Protein AF-A0A957UC91-F1 (afdb_monomer)

Solvent-accessible surface area (backbone atoms only — not comparable to full-atom values): 10643 Å² total; per-residue (Å²): 140,82,86,79,83,84,82,76,61,28,50,35,42,36,31,47,24,42,81,84,86,83,83,92,81,90,88,86,85,91,82,90,81,80,91,73,87,71,78,77,76,75,82,71,79,76,76,89,66,30,46,47,74,51,73,40,100,88,49,75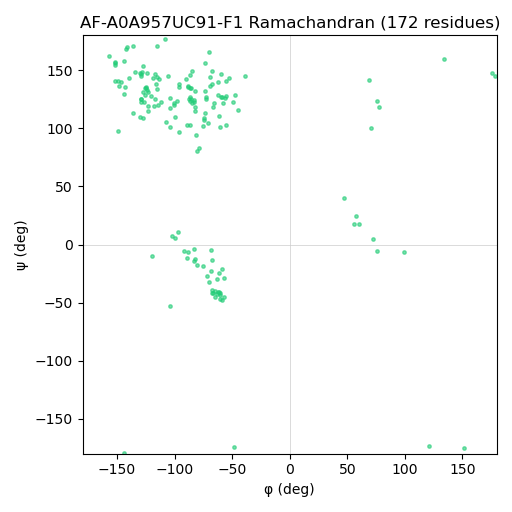,47,77,44,60,76,58,31,46,72,44,62,67,42,73,60,95,63,48,93,70,85,52,98,69,48,46,43,34,37,37,33,25,25,88,43,97,44,69,68,70,10,56,40,29,41,35,31,35,31,46,78,84,80,84,71,55,65,70,56,53,49,52,53,50,51,50,54,45,72,71,35,85,52,47,41,78,73,46,78,48,78,36,41,83,80,36,95,85,56,48,66,28,32,38,39,35,32,34,37,56,49,100,92,44,78,20,59,36,39,37,35,40,39,109

Secondary structure (DSSP, 8-state):
-----------EEEEE-S-------------------------PPP-S---EEEE-SS-EEEEPTTEEEEESS--TT-S---TT-EEEEEEEESSSSTTT-SEEEEEEE-------HHHHHHHHHHHHHHSTTEEEEEEEEESSS-TT---EEEEEEEEEETTEEEEEEEEE--

Nearest PDB structures (foldseek):
  4efk-assembly2_A-2  TM=5.240E-01  e=1.727E+00  Mycobacterium tuberculosis
  6g47-assembly1_C  TM=3.430E-01  e=7.725E+00  human adenovirus 52

Radius of gyration: 19.34 Å; Cα contacts (8 Å, |Δi|>4): 322; chains: 1; bounding box: 40×41×68 Å

Foldseek 3Di:
DDDDDDDDDKWKWKWDLDDDFDDDDDDDDDDDDDDDPDPDPDPDPDDFWDWQWQDFPRDIDTGDTQKDKDAQDDWPPPPDDDPQKTWGMKMAGPAPGSRGGSTIITIITGDDPVDDQVRVQVVVLVVQVVGPQKAPWDKDWALVVDPVSDTKIWIWIWGQDPVGIHIIIIIIDD

Structure (mmCIF, N/CA/C/O backbone):
data_AF-A0A957UC91-F1
#
_entry.id   AF-A0A957UC91-F1
#
loop_
_atom_site.group_PDB
_atom_site.id
_atom_site.type_symbol
_atom_site.label_atom_id
_atom_site.label_alt_id
_atom_site.label_comp_id
_atom_site.label_asym_id
_atom_site.label_entity_id
_atom_site.label_seq_id
_atom_site.pdbx_PDB_ins_code
_atom_site.Cartn_x
_atom_site.Cartn_y
_atom_site.Cartn_z
_atom_site.occupancy
_atom_site.B_iso_or_equiv
_atom_site.auth_seq_id
_atom_site.auth_comp_id
_atom_site.auth_asym_id
_atom_site.auth_atom_id
_atom_site.pdbx_PDB_model_num
ATOM 1 N N . MET A 1 1 ? 10.999 10.871 36.661 1.00 30.92 1 MET A N 1
ATOM 2 C CA . MET A 1 1 ? 11.109 9.706 35.758 1.00 30.92 1 MET A CA 1
ATOM 3 C C . MET A 1 1 ? 9.786 9.602 35.008 1.00 30.92 1 MET A C 1
ATOM 5 O O . MET A 1 1 ? 8.792 9.249 35.622 1.00 30.92 1 MET A O 1
ATOM 9 N N . ARG A 1 2 ? 9.726 10.078 33.758 1.00 29.11 2 ARG A N 1
ATOM 10 C CA . ARG A 1 2 ? 8.513 10.074 32.920 1.00 29.11 2 ARG A CA 1
ATOM 11 C C . ARG A 1 2 ? 8.707 9.013 31.839 1.00 29.11 2 ARG A C 1
ATOM 13 O O . ARG A 1 2 ? 9.519 9.214 30.944 1.00 29.11 2 ARG A O 1
ATOM 20 N N . SER A 1 3 ? 8.025 7.884 31.982 1.00 29.48 3 SER A N 1
ATOM 21 C CA . SER A 1 3 ? 7.939 6.830 30.973 1.00 29.48 3 SER A CA 1
ATOM 22 C C . SER A 1 3 ? 7.022 7.299 29.844 1.00 29.48 3 SER A C 1
ATOM 24 O O . SER A 1 3 ? 5.827 7.492 30.062 1.00 29.48 3 SER A O 1
ATOM 26 N N . TRP A 1 4 ? 7.582 7.516 28.657 1.00 25.58 4 TRP A N 1
ATOM 27 C CA . TRP A 1 4 ? 6.813 7.744 27.438 1.00 25.58 4 TRP A CA 1
ATOM 28 C C . TRP A 1 4 ? 6.407 6.377 26.887 1.00 25.58 4 TRP A C 1
ATOM 30 O O . TRP A 1 4 ? 7.267 5.569 26.544 1.00 25.58 4 TRP A O 1
ATOM 40 N N . ALA A 1 5 ? 5.106 6.100 26.871 1.00 26.97 5 ALA A N 1
ATOM 41 C CA . ALA A 1 5 ? 4.553 4.929 26.210 1.00 26.97 5 ALA A CA 1
ATOM 42 C C . ALA A 1 5 ? 4.597 5.170 24.692 1.00 26.97 5 ALA A C 1
ATOM 44 O O . ALA A 1 5 ? 3.859 6.001 24.168 1.00 26.97 5 ALA A O 1
ATOM 45 N N . LEU A 1 6 ? 5.516 4.485 24.013 1.00 29.98 6 LEU A N 1
ATOM 46 C CA . LEU A 1 6 ? 5.601 4.402 22.557 1.00 29.98 6 LEU A CA 1
ATOM 47 C C . LEU A 1 6 ? 4.489 3.461 22.069 1.00 29.98 6 LEU A C 1
ATOM 49 O O . LEU A 1 6 ? 4.598 2.247 22.219 1.00 29.98 6 LEU A O 1
ATOM 53 N N . GLY A 1 7 ? 3.397 4.034 21.558 1.00 24.59 7 GLY A N 1
ATOM 54 C CA . GLY A 1 7 ? 2.303 3.302 20.914 1.00 24.59 7 GLY A CA 1
ATOM 55 C C . GLY A 1 7 ? 2.637 3.014 19.450 1.00 24.59 7 GLY A C 1
ATOM 56 O O . GLY A 1 7 ? 2.955 3.926 18.693 1.00 24.59 7 GLY A O 1
ATOM 57 N N . ILE A 1 8 ? 2.618 1.732 19.107 1.00 31.61 8 ILE A N 1
ATOM 58 C CA . ILE A 1 8 ? 3.190 1.070 17.932 1.00 31.61 8 ILE A CA 1
ATOM 59 C C . ILE A 1 8 ? 2.213 1.079 16.731 1.00 31.61 8 ILE A C 1
ATOM 61 O O . ILE A 1 8 ? 1.106 0.586 16.845 1.00 31.61 8 ILE A O 1
ATOM 65 N N . VAL A 1 9 ? 2.693 1.603 15.591 1.00 28.61 9 VAL A N 1
ATOM 66 C CA . VAL A 1 9 ? 2.646 1.017 14.228 1.00 28.61 9 VAL A CA 1
ATOM 67 C C . VAL A 1 9 ? 1.320 0.925 13.463 1.00 28.61 9 VAL A C 1
ATOM 69 O O . VAL A 1 9 ? 0.605 -0.067 13.529 1.00 28.61 9 VAL A O 1
ATOM 72 N N . ALA A 1 10 ? 1.132 1.873 12.539 1.00 29.11 10 ALA A N 1
ATOM 73 C CA . ALA A 1 10 ? 0.421 1.588 11.298 1.00 29.11 10 ALA A CA 1
ATOM 74 C C . ALA A 1 10 ? 1.389 0.952 10.291 1.00 29.11 10 ALA A C 1
ATOM 76 O O . ALA A 1 10 ? 2.436 1.524 10.017 1.00 29.11 10 ALA A O 1
ATOM 77 N N . VAL A 1 11 ? 1.078 -0.227 9.755 1.00 30.80 11 VAL A N 1
ATOM 78 C CA . VAL A 1 11 ? 1.762 -0.799 8.583 1.00 30.80 11 VAL A CA 1
ATOM 79 C C . VAL A 1 11 ? 0.800 -0.608 7.423 1.00 30.80 11 VAL A C 1
ATOM 81 O O . VAL A 1 11 ? -0.182 -1.340 7.307 1.00 30.80 11 VAL A O 1
ATOM 84 N N . ILE A 1 12 ? 1.046 0.401 6.591 1.00 34.66 12 ILE A N 1
ATOM 85 C CA . ILE A 1 12 ? 0.313 0.544 5.334 1.00 34.66 12 ILE A CA 1
ATOM 86 C C . ILE A 1 12 ? 1.035 -0.290 4.289 1.00 34.66 12 ILE A C 1
ATOM 88 O O . ILE A 1 12 ? 2.074 0.146 3.811 1.00 34.66 12 ILE A O 1
ATOM 92 N N . VAL A 1 13 ? 0.505 -1.467 3.950 1.00 30.58 13 VAL A N 1
ATOM 93 C CA . VAL A 1 13 ? 0.945 -2.245 2.779 1.00 30.58 13 VAL A CA 1
ATOM 94 C C . VAL A 1 13 ? 0.237 -1.642 1.573 1.00 30.58 13 VAL A C 1
ATOM 96 O O . VAL A 1 13 ? -0.919 -1.962 1.313 1.00 30.58 13 VAL A O 1
ATOM 99 N N . LEU A 1 14 ? 0.902 -0.719 0.883 1.00 35.09 14 LEU A N 1
ATOM 100 C CA . LEU A 1 14 ? 0.440 -0.109 -0.358 1.00 35.09 14 LEU A CA 1
ATOM 101 C C . LEU A 1 14 ? 1.087 -0.870 -1.524 1.00 35.09 14 LEU A C 1
ATOM 103 O O . LEU A 1 14 ? 2.239 -0.626 -1.885 1.00 35.09 14 LEU A O 1
ATOM 107 N N . LEU A 1 15 ? 0.368 -1.830 -2.103 1.00 30.75 15 LEU A N 1
ATOM 108 C CA . LEU A 1 15 ? 0.723 -2.401 -3.403 1.00 30.75 15 LEU A CA 1
ATOM 109 C C . LEU A 1 15 ? 0.260 -1.413 -4.477 1.00 30.75 15 LEU A C 1
ATOM 111 O O . LEU A 1 15 ? -0.835 -1.539 -5.018 1.00 30.75 15 LEU A O 1
ATOM 115 N N . LEU A 1 16 ? 1.082 -0.393 -4.742 1.00 35.25 16 LEU A N 1
ATOM 116 C CA . LEU A 1 16 ? 0.911 0.479 -5.903 1.00 35.25 16 LEU A CA 1
ATOM 117 C C . LEU A 1 16 ? 1.492 -0.232 -7.123 1.00 35.25 16 LEU A C 1
ATOM 119 O O . LEU A 1 16 ? 2.618 0.031 -7.548 1.00 35.25 16 LEU A O 1
ATOM 123 N N . LEU A 1 17 ? 0.727 -1.155 -7.701 1.00 32.09 17 LEU A N 1
ATOM 124 C CA . LEU A 1 17 ? 0.921 -1.441 -9.118 1.00 32.09 17 LEU A CA 1
ATOM 125 C C . LEU A 1 17 ? 0.586 -0.132 -9.844 1.00 32.09 17 LEU A C 1
ATOM 127 O O . LEU A 1 17 ? -0.401 0.498 -9.502 1.00 32.09 17 LEU A O 1
ATOM 131 N N . GLY A 1 18 ? 1.494 0.313 -10.707 1.00 26.77 18 GLY A N 1
ATOM 132 C CA . GLY A 1 18 ? 1.800 1.714 -11.007 1.00 26.77 18 GLY A CA 1
ATOM 133 C C . GLY A 1 18 ? 0.722 2.770 -11.322 1.00 26.77 18 GLY A C 1
ATOM 134 O O . GLY A 1 18 ? -0.480 2.607 -11.245 1.00 26.77 18 GLY A O 1
ATOM 135 N N . ALA A 1 19 ? 1.280 3.921 -11.683 1.00 28.09 19 ALA A N 1
ATOM 136 C CA . ALA A 1 19 ? 0.658 5.198 -12.005 1.00 28.09 19 ALA A CA 1
ATOM 137 C C . ALA A 1 19 ? 0.163 6.061 -10.827 1.00 28.09 19 ALA A C 1
ATOM 139 O O . ALA A 1 19 ? -0.658 5.700 -9.991 1.00 28.09 19 ALA A O 1
ATOM 140 N N . GLY A 1 20 ? 0.782 7.242 -10.768 1.00 30.17 20 GLY A N 1
ATOM 141 C CA . GLY A 1 20 ? 0.560 8.254 -9.755 1.00 30.17 20 GLY A CA 1
ATOM 142 C C . GLY A 1 20 ? -0.827 8.868 -9.856 1.00 30.17 20 GLY A C 1
ATOM 143 O O . GLY A 1 20 ? -1.301 9.216 -10.935 1.00 30.17 20 GLY A O 1
ATOM 144 N N . ILE A 1 21 ? -1.434 9.057 -8.694 1.00 33.16 21 ILE A N 1
ATOM 145 C CA . ILE A 1 21 ? -2.649 9.838 -8.528 1.00 33.16 21 ILE A CA 1
ATOM 146 C C . ILE A 1 21 ? -2.234 11.304 -8.274 1.00 33.16 21 ILE A C 1
ATOM 148 O O . ILE A 1 21 ? -1.812 11.642 -7.174 1.00 33.16 21 ILE A O 1
ATOM 152 N N . TYR A 1 22 ? -2.374 12.125 -9.333 1.00 38.84 22 TYR A N 1
ATOM 153 C CA . TYR A 1 22 ? -2.770 13.558 -9.373 1.00 38.84 22 TYR A CA 1
ATOM 154 C C . TYR A 1 22 ? -1.806 14.642 -8.799 1.00 38.84 22 TYR A C 1
ATOM 156 O O . TYR A 1 22 ? -1.143 14.430 -7.798 1.00 38.84 22 TYR A O 1
ATOM 164 N N . LEU A 1 23 ? -1.616 15.856 -9.361 1.00 32.25 23 LEU A N 1
ATOM 165 C CA . LEU A 1 23 ? -2.447 16.765 -10.180 1.00 32.25 23 LEU A CA 1
ATOM 166 C C . LEU A 1 23 ? -1.610 17.567 -11.214 1.00 32.25 23 LEU A C 1
ATOM 168 O O . LEU A 1 23 ? -0.556 18.111 -10.889 1.00 32.25 23 LEU A O 1
ATOM 172 N N . PHE A 1 24 ? -2.147 17.738 -12.427 1.00 30.73 24 PHE A N 1
ATOM 173 C CA . PHE A 1 24 ? -1.712 18.722 -13.430 1.00 30.73 24 PHE A CA 1
ATOM 174 C C . PHE A 1 24 ? -2.323 20.112 -13.170 1.00 30.73 24 PHE A C 1
ATOM 176 O O . PHE A 1 24 ? -3.542 20.229 -13.079 1.00 30.73 24 PHE A O 1
ATOM 183 N N . VAL A 1 25 ? -1.483 21.154 -13.202 1.00 29.58 25 VAL A N 1
ATOM 184 C CA . VAL A 1 25 ? -1.734 22.517 -13.737 1.00 29.58 25 VAL A CA 1
ATOM 185 C C . VAL A 1 25 ? -0.347 22.983 -14.241 1.00 29.58 25 VAL A C 1
ATOM 187 O O . VAL A 1 25 ? 0.535 23.196 -13.421 1.00 29.58 25 VAL A O 1
ATOM 190 N N . GLY A 1 26 ? 0.058 22.919 -15.519 1.00 30.06 26 GLY A N 1
ATOM 191 C CA . GLY A 1 26 ? -0.443 23.605 -16.724 1.00 30.06 26 GLY A CA 1
ATOM 192 C C . GLY A 1 26 ? 0.015 25.083 -16.751 1.00 30.06 26 GLY A C 1
ATOM 193 O O . GLY A 1 26 ? -0.324 25.803 -15.826 1.00 30.06 26 GLY A O 1
ATOM 194 N N . SER A 1 27 ? 0.716 25.689 -17.725 1.00 36.22 27 SER A N 1
ATOM 195 C CA . SER A 1 27 ? 1.497 25.294 -18.921 1.00 36.22 27 SER A CA 1
ATOM 196 C C . SER A 1 27 ? 1.958 26.580 -19.660 1.00 36.22 27 SER A C 1
ATOM 198 O O . SER A 1 27 ? 1.184 27.534 -19.715 1.00 36.22 27 SER A O 1
ATOM 200 N N . GLY A 1 28 ? 3.136 26.573 -20.317 1.00 29.00 28 GLY A N 1
ATOM 201 C CA . GLY A 1 28 ? 3.420 27.347 -21.554 1.00 29.00 28 GLY A CA 1
ATOM 202 C C . GLY A 1 28 ? 4.754 28.132 -21.628 1.00 29.00 28 GLY A C 1
ATOM 203 O O . GLY A 1 28 ? 5.279 28.513 -20.586 1.00 29.00 28 GLY A O 1
ATOM 204 N N . PRO A 1 29 ? 5.258 28.501 -22.834 1.00 37.28 29 PRO A N 1
ATOM 205 C CA . PRO A 1 29 ? 5.304 27.785 -24.117 1.00 37.28 29 PRO A CA 1
ATOM 206 C C . PRO A 1 29 ? 6.754 27.464 -24.581 1.00 37.28 29 PRO A C 1
ATOM 208 O O . PRO A 1 29 ? 7.738 27.920 -24.006 1.00 37.28 29 PRO A O 1
ATOM 211 N N . ALA A 1 30 ? 6.863 26.649 -25.636 1.00 37.16 30 ALA A N 1
ATOM 212 C CA . ALA A 1 30 ? 8.081 26.005 -26.133 1.00 37.16 30 ALA A CA 1
ATOM 213 C C . ALA A 1 30 ? 8.946 26.849 -27.096 1.00 37.16 30 ALA A C 1
ATOM 215 O O . ALA A 1 30 ? 8.424 27.565 -27.950 1.00 37.16 30 ALA A O 1
ATOM 216 N N . THR A 1 31 ? 10.261 26.606 -27.058 1.00 33.59 31 THR A N 1
ATOM 217 C CA . THR A 1 31 ? 11.211 26.864 -28.157 1.00 33.59 31 THR A CA 1
ATOM 218 C C . THR A 1 31 ? 11.956 25.551 -28.438 1.00 33.59 31 THR A C 1
ATOM 220 O O . THR A 1 31 ? 12.463 24.964 -27.481 1.00 33.59 31 THR A O 1
ATOM 223 N N . PRO A 1 32 ? 12.037 25.044 -29.682 1.00 38.59 32 PRO A N 1
ATOM 224 C CA . PRO A 1 32 ? 12.719 23.781 -29.962 1.00 38.59 32 PRO A CA 1
ATOM 225 C C . PRO A 1 32 ? 14.225 24.006 -30.187 1.00 38.59 32 PRO A C 1
ATOM 227 O O . PRO A 1 32 ? 14.579 24.765 -31.092 1.00 38.59 32 PRO A O 1
ATOM 230 N N . PRO A 1 33 ? 15.139 23.357 -29.441 1.00 36.31 33 PRO A N 1
ATOM 231 C CA . PRO A 1 33 ? 16.530 23.274 -29.858 1.00 36.31 33 PRO A CA 1
ATOM 232 C C . PRO A 1 33 ? 16.800 22.024 -30.719 1.00 36.31 33 PRO A C 1
ATOM 234 O O . PRO A 1 33 ? 16.256 20.944 -30.504 1.00 36.31 33 PRO A O 1
ATOM 237 N N . THR A 1 34 ? 17.659 22.239 -31.713 1.00 31.28 34 THR A N 1
ATOM 238 C CA . THR A 1 34 ? 18.272 21.345 -32.711 1.00 31.28 34 THR A CA 1
ATOM 239 C C . THR A 1 34 ? 18.677 19.950 -32.188 1.00 31.28 34 THR A C 1
ATOM 241 O O . THR A 1 34 ? 19.149 19.850 -31.055 1.00 31.28 34 THR A O 1
ATOM 244 N N . PRO A 1 35 ? 18.575 18.870 -32.999 1.00 37.78 35 PRO A N 1
ATOM 245 C CA . PRO A 1 35 ? 18.920 17.518 -32.562 1.00 37.78 35 PRO A CA 1
ATOM 246 C C . PRO A 1 35 ? 20.435 17.361 -32.392 1.00 37.78 35 PRO A C 1
ATOM 248 O O . PRO A 1 35 ? 21.178 17.213 -33.361 1.00 37.78 35 PRO A O 1
ATOM 251 N N . THR A 1 36 ? 20.895 17.355 -31.145 1.00 37.56 36 THR A N 1
ATOM 252 C CA . THR A 1 36 ? 22.215 16.831 -30.790 1.00 37.56 36 THR A CA 1
ATOM 253 C C . THR A 1 36 ? 22.081 15.318 -30.656 1.00 37.56 36 THR A C 1
ATOM 255 O O . THR A 1 36 ? 21.321 14.836 -29.818 1.00 37.56 36 THR A O 1
ATOM 258 N N . THR A 1 37 ? 22.796 14.554 -31.479 1.00 40.78 37 THR A N 1
ATOM 259 C CA . THR A 1 37 ? 22.933 13.101 -31.315 1.00 40.78 37 THR A CA 1
ATOM 260 C C . THR A 1 37 ? 23.587 12.813 -29.966 1.00 40.78 37 THR A C 1
ATOM 262 O O . THR A 1 37 ? 24.799 12.972 -29.812 1.00 40.78 37 THR A O 1
ATOM 265 N N . ILE A 1 38 ? 22.776 12.432 -28.981 1.00 35.12 38 ILE A N 1
ATOM 266 C CA . ILE A 1 38 ? 23.246 11.969 -27.676 1.00 35.12 38 ILE A CA 1
ATOM 267 C C . ILE A 1 38 ? 23.827 10.564 -27.887 1.00 35.12 38 ILE A C 1
ATOM 269 O O . ILE A 1 38 ? 23.141 9.724 -28.477 1.00 35.12 38 ILE A O 1
ATOM 273 N N . PRO A 1 39 ? 25.072 10.280 -27.461 1.00 35.50 39 PRO A N 1
ATOM 274 C CA . PRO A 1 39 ? 25.586 8.920 -27.484 1.00 35.50 39 PRO A CA 1
ATOM 275 C C . PRO A 1 39 ? 24.669 8.039 -26.636 1.00 35.50 39 PRO A C 1
ATOM 277 O O . PRO A 1 39 ? 24.386 8.371 -25.486 1.00 35.50 39 PRO A O 1
ATOM 280 N N . THR A 1 40 ? 24.190 6.940 -27.223 1.00 37.97 40 THR A N 1
ATOM 281 C CA . THR A 1 40 ? 23.406 5.907 -26.542 1.00 37.97 40 THR A CA 1
ATOM 282 C C . THR A 1 40 ? 24.068 5.596 -25.200 1.00 37.97 40 THR A C 1
ATOM 284 O O . THR A 1 40 ? 25.212 5.126 -25.206 1.00 37.97 40 THR A O 1
ATOM 287 N N . PRO A 1 41 ? 23.417 5.868 -24.053 1.00 35.94 41 PRO A N 1
ATOM 288 C CA . PRO A 1 41 ? 23.938 5.419 -22.779 1.00 35.94 41 PRO A CA 1
ATOM 289 C C . PRO A 1 41 ? 24.094 3.908 -22.877 1.00 35.94 41 PRO A C 1
ATOM 291 O O . PRO A 1 41 ? 23.155 3.211 -23.268 1.00 35.94 41 PRO A O 1
ATOM 294 N N . ALA A 1 42 ? 25.295 3.413 -22.584 1.00 41.25 42 ALA A N 1
ATOM 295 C CA . ALA A 1 42 ? 25.505 1.991 -22.406 1.00 41.25 42 ALA A CA 1
ATOM 296 C C . ALA A 1 42 ? 24.421 1.492 -21.445 1.00 41.25 42 ALA A C 1
ATOM 298 O O . ALA A 1 42 ? 24.282 2.034 -20.347 1.00 41.25 42 ALA A O 1
ATOM 299 N N . VAL A 1 43 ? 23.623 0.519 -21.892 1.00 45.22 43 VAL A N 1
ATOM 300 C CA . VAL A 1 43 ? 22.684 -0.197 -21.031 1.00 45.22 43 VAL A CA 1
ATOM 301 C C . VAL A 1 43 ? 23.526 -0.757 -19.895 1.00 45.22 43 VAL A C 1
ATOM 303 O O . VAL A 1 43 ? 24.301 -1.692 -20.094 1.00 45.22 43 VAL A O 1
ATOM 306 N N . ALA A 1 44 ? 23.451 -0.115 -18.729 1.00 34.72 44 ALA A N 1
ATOM 307 C CA . ALA A 1 44 ? 24.041 -0.662 -17.527 1.00 34.72 44 ALA A CA 1
ATOM 308 C C . ALA A 1 44 ? 23.355 -2.017 -17.305 1.00 34.72 44 ALA A C 1
ATOM 310 O O . ALA A 1 44 ? 22.121 -2.067 -17.347 1.00 34.72 44 ALA A O 1
ATOM 311 N N . PRO A 1 45 ? 24.108 -3.117 -17.147 1.00 37.19 45 PRO A N 1
ATOM 312 C CA . PRO A 1 45 ? 23.494 -4.400 -16.867 1.00 37.19 45 PRO A CA 1
ATOM 313 C C . PRO A 1 45 ? 22.668 -4.256 -15.586 1.00 37.19 45 PRO A C 1
ATOM 315 O O . PRO A 1 45 ? 23.187 -3.847 -14.546 1.00 37.19 45 PRO A O 1
ATOM 318 N N . THR A 1 46 ? 21.370 -4.543 -15.684 1.00 47.34 46 THR A N 1
ATOM 319 C CA . THR A 1 46 ? 20.492 -4.753 -14.533 1.00 47.34 46 THR A CA 1
ATOM 320 C C . THR A 1 46 ? 21.200 -5.707 -13.566 1.00 47.34 46 THR A C 1
ATOM 322 O O . THR A 1 46 ? 21.666 -6.752 -14.024 1.00 47.34 46 THR A O 1
ATOM 325 N N . PRO A 1 47 ? 21.327 -5.395 -12.264 1.00 43.12 47 PRO A N 1
ATOM 326 C CA . PRO A 1 47 ? 21.922 -6.337 -11.329 1.00 43.12 47 PRO A CA 1
ATOM 327 C C . PRO A 1 47 ? 21.078 -7.617 -11.269 1.00 43.12 47 PRO A C 1
ATOM 329 O O . PRO A 1 47 ? 19.954 -7.614 -10.770 1.00 43.12 47 PRO A O 1
ATOM 332 N N . GLU A 1 48 ? 21.620 -8.715 -11.782 1.00 48.03 48 GLU A N 1
ATOM 333 C CA . GLU A 1 48 ? 21.227 -10.073 -11.412 1.00 48.03 48 GLU A CA 1
ATOM 334 C C . GLU A 1 48 ? 21.834 -10.304 -10.008 1.00 48.03 48 GLU A C 1
ATOM 336 O O . GLU A 1 48 ? 23.052 -10.324 -9.865 1.00 48.03 48 GLU A O 1
ATOM 341 N N . ALA A 1 49 ? 21.104 -10.364 -8.894 1.00 53.47 49 ALA A N 1
ATOM 342 C CA . ALA A 1 49 ? 19.667 -10.464 -8.677 1.00 53.47 49 ALA A CA 1
ATOM 343 C C . ALA A 1 49 ? 19.297 -9.811 -7.327 1.00 53.47 49 ALA A C 1
ATOM 345 O O . ALA A 1 49 ? 20.023 -10.036 -6.356 1.00 53.47 49 ALA A O 1
ATOM 346 N N . PRO A 1 50 ? 18.178 -9.073 -7.196 1.00 66.44 50 PRO A N 1
ATOM 347 C CA . PRO A 1 50 ? 17.779 -8.565 -5.897 1.00 66.44 50 PRO A CA 1
ATOM 348 C C . PRO A 1 50 ? 16.611 -9.408 -5.368 1.00 66.44 50 PRO A C 1
ATOM 350 O O . PRO A 1 50 ? 15.646 -9.719 -6.059 1.00 66.44 50 PRO A O 1
ATOM 353 N N . GLY A 1 51 ? 16.811 -9.908 -4.165 1.00 66.94 51 GLY A N 1
ATOM 354 C CA . GLY A 1 51 ? 16.006 -10.865 -3.428 1.00 66.94 51 GLY A CA 1
ATOM 355 C C . GLY A 1 51 ? 16.764 -11.090 -2.125 1.00 66.94 51 GLY A C 1
ATOM 356 O O . GLY A 1 51 ? 17.992 -10.989 -2.097 1.00 66.94 51 GLY A O 1
ATOM 357 N N . GLY A 1 52 ? 16.062 -11.295 -1.024 1.00 86.19 52 GLY A N 1
ATOM 358 C CA . GLY A 1 52 ? 16.681 -11.227 0.295 1.00 86.19 52 GLY A CA 1
ATOM 359 C C . GLY A 1 52 ? 15.691 -10.806 1.360 1.00 86.19 52 GLY A C 1
ATOM 360 O O . GLY A 1 52 ? 14.500 -10.668 1.092 1.00 86.19 52 GLY A O 1
ATOM 361 N N . THR A 1 53 ? 16.187 -10.624 2.576 1.00 90.19 53 THR A N 1
ATOM 362 C CA . THR A 1 53 ? 15.353 -10.228 3.708 1.00 90.19 53 THR A CA 1
ATOM 363 C C . THR A 1 53 ? 15.503 -8.732 3.955 1.00 90.19 53 THR A C 1
ATOM 365 O O . THR A 1 53 ? 16.601 -8.239 4.217 1.00 90.19 53 THR A O 1
ATOM 368 N N . ALA A 1 54 ? 14.390 -8.010 3.863 1.00 88.00 54 ALA A N 1
ATOM 369 C CA . ALA A 1 54 ? 14.251 -6.655 4.366 1.00 88.00 54 ALA A CA 1
ATOM 370 C C . ALA A 1 54 ? 13.832 -6.726 5.835 1.00 88.00 54 ALA A C 1
ATOM 372 O O . ALA A 1 54 ? 12.852 -7.392 6.160 1.00 88.00 54 ALA A O 1
ATOM 373 N N . SER A 1 55 ? 14.569 -6.043 6.706 1.00 90.19 55 SER A N 1
ATOM 374 C CA . SER A 1 55 ? 14.286 -5.992 8.139 1.00 90.19 55 SER A CA 1
ATOM 375 C C . SER A 1 55 ? 14.289 -4.539 8.590 1.00 90.19 55 SER A C 1
ATOM 377 O O . SER A 1 55 ? 15.348 -3.923 8.654 1.00 90.19 55 SER A O 1
ATOM 379 N N . ALA A 1 56 ? 13.110 -4.022 8.914 1.00 88.69 56 ALA A N 1
ATOM 380 C CA . ALA A 1 56 ? 12.898 -2.728 9.552 1.00 88.69 56 ALA A CA 1
ATOM 381 C C . ALA A 1 56 ? 12.444 -2.939 11.003 1.00 88.69 56 ALA A C 1
ATOM 383 O O . ALA A 1 56 ? 12.203 -4.067 11.438 1.00 88.69 56 ALA A O 1
ATOM 384 N N . ALA A 1 57 ? 12.261 -1.856 11.758 1.00 85.00 57 ALA A N 1
ATOM 385 C CA . ALA A 1 57 ? 11.813 -1.942 13.150 1.00 85.00 57 ALA A CA 1
ATOM 386 C C . ALA A 1 57 ? 10.466 -2.675 13.320 1.00 85.00 57 ALA A C 1
ATOM 388 O O . ALA A 1 57 ? 10.204 -3.244 14.379 1.00 85.00 57 ALA A O 1
ATOM 389 N N . LEU A 1 58 ? 9.605 -2.626 12.299 1.00 83.75 58 LEU A N 1
ATOM 390 C CA . LEU A 1 58 ? 8.202 -3.038 12.389 1.00 83.75 58 LEU A CA 1
ATOM 391 C C . LEU A 1 58 ? 7.830 -4.180 11.446 1.00 83.75 58 LEU A C 1
ATOM 393 O O . LEU A 1 58 ? 6.721 -4.705 11.521 1.00 83.75 58 LEU A O 1
ATOM 397 N N . VAL A 1 59 ? 8.724 -4.530 10.526 1.00 85.06 59 VAL A N 1
ATOM 398 C CA . VAL A 1 59 ? 8.454 -5.527 9.498 1.00 85.06 59 VAL A CA 1
ATOM 399 C C . VAL A 1 59 ? 9.729 -6.263 9.131 1.00 85.06 59 VAL A C 1
ATOM 401 O O . VAL A 1 59 ? 10.779 -5.660 8.921 1.00 85.06 59 VAL A O 1
ATOM 404 N N . GLU A 1 60 ? 9.597 -7.576 9.003 1.00 88.50 60 GLU A N 1
ATOM 405 C CA . GLU A 1 60 ? 10.579 -8.434 8.364 1.00 88.50 60 GLU A CA 1
ATOM 406 C C . GLU A 1 60 ? 9.895 -9.130 7.186 1.00 88.50 60 GLU A C 1
ATOM 408 O O . GLU A 1 60 ? 8.808 -9.695 7.330 1.00 88.50 60 GLU A O 1
ATOM 413 N N . MET A 1 61 ? 10.492 -9.045 6.000 1.00 86.62 61 MET A N 1
ATOM 414 C CA . MET A 1 61 ? 9.926 -9.617 4.782 1.00 86.62 61 MET A CA 1
ATOM 415 C C . MET A 1 61 ? 11.023 -10.182 3.892 1.00 86.62 61 MET A C 1
ATOM 417 O O . MET A 1 61 ? 12.040 -9.535 3.651 1.00 86.62 61 MET A O 1
ATOM 421 N N . THR A 1 62 ? 10.789 -11.375 3.351 1.00 91.50 62 THR A N 1
ATOM 422 C CA . THR A 1 62 ? 11.665 -11.974 2.345 1.00 91.50 62 THR A CA 1
ATOM 423 C C . THR A 1 62 ? 11.113 -11.730 0.949 1.00 91.50 62 THR A C 1
ATOM 425 O O . THR A 1 62 ? 9.992 -12.127 0.629 1.00 91.50 62 THR A O 1
ATOM 428 N N . PHE A 1 63 ? 11.929 -11.117 0.100 1.00 89.00 63 PHE A N 1
ATOM 429 C CA . PHE A 1 63 ? 11.642 -10.908 -1.308 1.00 89.00 63 PHE A CA 1
ATOM 430 C C . PHE A 1 63 ? 12.276 -12.005 -2.168 1.00 89.00 63 PHE A C 1
ATOM 432 O O . PHE A 1 63 ? 13.448 -12.341 -1.965 1.00 89.00 63 PHE A O 1
ATOM 439 N N . PRO A 1 64 ? 11.540 -12.557 -3.149 1.00 88.75 64 PRO A N 1
ATOM 440 C CA . PRO A 1 64 ? 12.120 -13.479 -4.113 1.00 88.75 64 PRO A CA 1
ATOM 441 C C . PRO A 1 64 ? 13.078 -12.740 -5.055 1.00 88.75 64 PRO A C 1
ATOM 443 O O . PRO A 1 64 ? 13.063 -11.514 -5.147 1.00 88.75 64 PRO A O 1
ATOM 446 N N . ALA A 1 65 ? 13.894 -13.499 -5.786 1.00 88.94 65 ALA A N 1
ATOM 447 C CA . ALA A 1 65 ? 14.774 -12.935 -6.803 1.00 88.94 65 ALA A CA 1
ATOM 448 C C . ALA A 1 65 ? 13.988 -12.107 -7.843 1.00 88.94 65 ALA A C 1
ATOM 450 O O . ALA A 1 65 ? 12.889 -12.486 -8.252 1.00 88.94 65 ALA A O 1
ATOM 451 N N . GLY A 1 66 ? 14.571 -10.986 -8.271 1.00 86.75 66 GLY A N 1
ATOM 452 C CA . GLY A 1 66 ? 13.974 -10.020 -9.201 1.00 86.75 66 GLY A CA 1
ATOM 453 C C . GLY A 1 66 ? 13.362 -8.779 -8.535 1.00 86.75 66 GLY A C 1
ATOM 454 O O . GLY A 1 66 ? 12.974 -7.851 -9.240 1.00 86.75 66 GLY A O 1
ATOM 455 N N . TRP A 1 67 ? 13.306 -8.729 -7.204 1.00 90.88 67 TRP A N 1
ATOM 456 C CA . TRP A 1 67 ? 12.799 -7.602 -6.421 1.00 90.88 67 TRP A CA 1
ATOM 457 C C . TRP A 1 67 ? 13.911 -6.732 -5.859 1.00 90.88 67 TRP A C 1
ATOM 459 O O . TRP A 1 67 ? 14.724 -7.182 -5.061 1.00 90.88 67 TRP A O 1
ATOM 469 N N . GLN A 1 68 ? 13.896 -5.456 -6.204 1.00 91.12 68 GLN A N 1
ATOM 470 C CA . GLN A 1 68 ? 14.718 -4.431 -5.574 1.00 91.12 68 GLN A CA 1
ATOM 471 C C . GLN A 1 68 ? 13.985 -3.886 -4.351 1.00 91.12 68 GLN A C 1
ATOM 473 O O . GLN A 1 68 ? 12.757 -3.807 -4.359 1.00 91.12 68 GLN A O 1
ATOM 478 N N . TYR A 1 69 ? 14.717 -3.519 -3.301 1.00 91.62 69 TYR A N 1
ATOM 479 C CA . TYR A 1 69 ? 14.123 -2.889 -2.129 1.00 91.62 69 TYR A CA 1
ATOM 480 C C . TYR A 1 69 ? 15.099 -1.966 -1.408 1.00 91.62 69 TYR A C 1
ATOM 482 O O . TYR A 1 69 ? 16.315 -2.140 -1.481 1.00 91.62 69 TYR A O 1
ATOM 490 N N . VAL A 1 70 ? 14.531 -1.014 -0.676 1.00 91.75 70 VAL A N 1
ATOM 491 C CA . VAL A 1 70 ? 15.216 -0.171 0.305 1.00 91.75 70 VAL A CA 1
ATOM 492 C C . VAL A 1 70 ? 14.471 -0.229 1.640 1.00 91.75 70 VAL A C 1
ATOM 494 O O . VAL A 1 70 ? 13.269 -0.517 1.673 1.00 91.75 70 VAL A O 1
ATOM 497 N N . VAL A 1 71 ? 15.193 -0.005 2.738 1.00 91.56 71 VAL A N 1
ATOM 498 C CA . VAL A 1 71 ? 14.701 -0.151 4.118 1.00 91.56 71 VAL A CA 1
ATOM 499 C C . VAL A 1 71 ? 14.923 1.151 4.872 1.00 91.56 71 VAL A C 1
ATOM 501 O O . VAL A 1 71 ? 15.992 1.741 4.757 1.00 91.56 71 VAL A O 1
ATOM 504 N N . ASP A 1 72 ? 13.918 1.585 5.633 1.00 90.00 72 ASP A N 1
ATOM 505 C CA . ASP A 1 72 ? 13.938 2.818 6.436 1.00 90.00 72 ASP A CA 1
ATOM 506 C C . ASP A 1 72 ? 14.252 4.106 5.643 1.00 90.00 72 ASP A C 1
ATOM 508 O O . ASP A 1 72 ? 14.564 5.154 6.211 1.00 90.00 72 ASP A O 1
ATOM 512 N N . GLU A 1 73 ? 14.120 4.059 4.315 1.00 88.75 73 GLU A N 1
ATOM 513 C CA . GLU A 1 73 ? 14.385 5.182 3.423 1.00 88.75 73 GLU A CA 1
ATOM 514 C C . GLU A 1 73 ? 13.415 5.229 2.237 1.00 88.75 73 GLU A C 1
ATOM 516 O O . GLU A 1 73 ? 12.789 4.238 1.850 1.00 88.75 73 GLU A O 1
ATOM 521 N N . TRP A 1 74 ? 13.283 6.422 1.658 1.00 87.75 74 TRP A N 1
ATOM 522 C CA . TRP A 1 74 ? 12.538 6.631 0.423 1.00 87.75 74 TRP A CA 1
ATOM 523 C C . TRP A 1 74 ? 13.457 6.388 -0.780 1.00 87.75 74 TRP A C 1
ATOM 525 O O . TRP A 1 74 ? 14.559 6.943 -0.805 1.00 87.75 74 TRP A O 1
ATOM 535 N N . PRO A 1 75 ? 13.012 5.650 -1.816 1.00 87.88 75 PRO A N 1
ATOM 536 C CA . PRO A 1 75 ? 13.683 5.652 -3.108 1.00 87.88 75 PRO A CA 1
ATOM 537 C C . PRO A 1 75 ? 13.869 7.087 -3.612 1.00 87.88 75 PRO A C 1
ATOM 539 O O . PRO A 1 75 ? 12.991 7.935 -3.435 1.00 87.88 75 PRO A O 1
ATOM 542 N N . SER A 1 76 ? 14.997 7.367 -4.26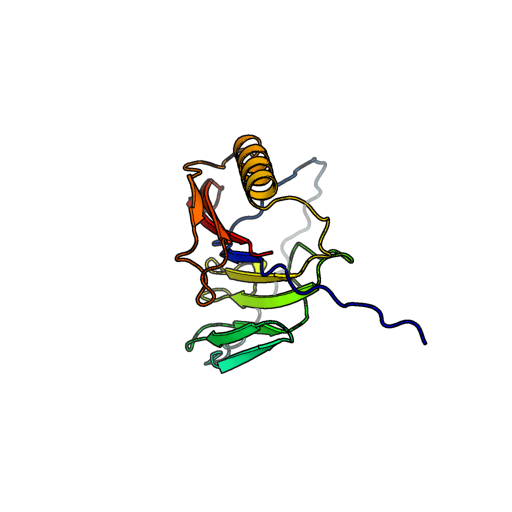2 1.00 85.50 76 SER A N 1
ATOM 543 C CA . SER A 1 76 ? 15.321 8.718 -4.743 1.00 85.50 76 SER A CA 1
ATOM 544 C C . SER A 1 76 ? 14.313 9.258 -5.761 1.00 85.50 76 SER A C 1
ATOM 546 O O . SER A 1 76 ? 14.154 10.470 -5.888 1.00 85.50 76 SER A O 1
ATOM 548 N N . ASP A 1 77 ? 13.617 8.365 -6.460 1.00 83.62 77 ASP A N 1
ATOM 549 C CA . ASP A 1 77 ? 12.569 8.661 -7.429 1.00 83.62 77 ASP A CA 1
ATOM 550 C C . ASP A 1 77 ? 11.149 8.446 -6.878 1.00 83.62 77 ASP A C 1
ATOM 552 O O . ASP A 1 77 ? 10.173 8.544 -7.624 1.00 83.62 77 ASP A O 1
ATOM 556 N N . ALA A 1 78 ? 10.994 8.171 -5.579 1.00 78.62 78 ALA A N 1
ATOM 557 C CA . ALA A 1 78 ? 9.679 8.125 -4.958 1.00 78.62 78 ALA A CA 1
ATOM 558 C C . ALA A 1 78 ? 9.064 9.532 -4.952 1.00 78.62 78 ALA A C 1
ATOM 560 O O . ALA A 1 78 ? 9.570 10.454 -4.316 1.00 78.62 78 ALA A O 1
ATOM 561 N N . GLY A 1 79 ? 7.928 9.687 -5.636 1.00 67.12 79 GLY A N 1
ATOM 562 C CA . GLY A 1 79 ? 7.183 10.950 -5.690 1.00 67.12 79 GLY A CA 1
ATOM 563 C C . GLY A 1 79 ? 6.532 11.366 -4.364 1.00 67.12 79 GLY A C 1
ATOM 564 O O . GLY A 1 79 ? 5.967 12.452 -4.283 1.00 67.12 79 GLY A O 1
ATOM 565 N N . MET A 1 80 ? 6.602 10.524 -3.327 1.00 63.47 80 MET A N 1
ATOM 566 C CA . MET A 1 80 ? 6.144 10.838 -1.976 1.00 63.47 80 MET A CA 1
ATOM 567 C C . MET A 1 80 ? 7.329 10.877 -1.022 1.00 63.47 80 MET A C 1
ATOM 569 O O . MET A 1 80 ? 8.004 9.876 -0.823 1.00 63.47 80 MET A O 1
ATOM 573 N N . GLN A 1 81 ? 7.536 12.033 -0.399 1.00 70.69 81 GLN A N 1
ATOM 574 C CA . GLN A 1 81 ? 8.398 12.198 0.764 1.00 70.69 81 GLN A CA 1
ATOM 575 C C . GLN A 1 81 ? 7.642 13.089 1.745 1.00 70.69 81 GLN A C 1
ATOM 577 O O . GLN A 1 81 ? 7.362 14.250 1.452 1.00 70.69 81 GLN A O 1
ATOM 582 N N . SER A 1 82 ? 7.252 12.532 2.889 1.00 74.62 82 SER A N 1
ATOM 583 C CA . SER A 1 82 ? 6.546 13.272 3.935 1.00 74.62 82 SER A CA 1
ATOM 584 C C . SER A 1 82 ? 7.311 13.160 5.249 1.00 74.62 82 SER A C 1
ATOM 586 O O . SER A 1 82 ? 7.670 12.049 5.637 1.00 74.62 82 SER A O 1
ATOM 588 N N . PRO A 1 83 ? 7.534 14.270 5.978 1.00 74.38 83 PRO A N 1
ATOM 589 C CA . PRO A 1 83 ? 8.229 14.238 7.265 1.00 74.38 83 PRO A CA 1
ATOM 590 C C . PRO A 1 83 ? 7.426 13.519 8.360 1.00 74.38 83 PRO A C 1
ATOM 592 O O . PRO A 1 83 ? 7.968 13.209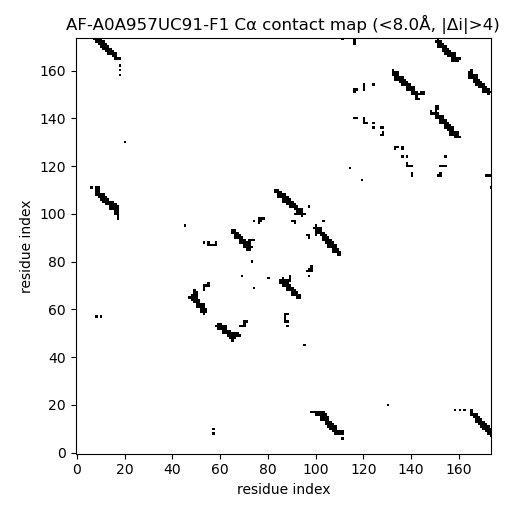 9.417 1.00 74.38 83 PRO A O 1
ATOM 595 N N . HIS A 1 84 ? 6.136 13.265 8.126 1.00 79.75 84 HIS A N 1
ATOM 596 C CA . HIS A 1 84 ? 5.243 12.578 9.059 1.00 79.75 84 HIS A CA 1
ATOM 597 C C . HIS A 1 84 ? 5.037 11.103 8.714 1.00 79.75 84 HIS A C 1
ATOM 599 O O . HIS A 1 84 ? 4.206 10.449 9.336 1.00 79.75 84 HIS A O 1
ATOM 605 N N . VAL A 1 85 ? 5.755 10.590 7.715 1.00 83.06 85 VAL A N 1
ATOM 606 C CA . VAL A 1 85 ? 5.643 9.207 7.259 1.00 83.06 85 VAL A CA 1
ATOM 607 C C . VAL A 1 85 ? 7.023 8.589 7.276 1.00 83.06 85 VAL A C 1
ATOM 609 O O . VAL A 1 85 ? 7.944 9.084 6.625 1.00 83.06 85 VAL A O 1
ATOM 612 N N . THR A 1 86 ? 7.167 7.500 8.018 1.00 87.44 86 THR A N 1
ATOM 613 C CA . THR A 1 86 ? 8.419 6.755 8.072 1.00 87.44 86 THR A CA 1
ATOM 614 C C . THR A 1 86 ? 8.297 5.541 7.152 1.00 87.44 86 THR A C 1
ATOM 616 O O . THR A 1 86 ? 7.536 4.618 7.468 1.00 87.44 86 THR A O 1
ATOM 619 N N . PRO A 1 87 ? 9.003 5.511 6.006 1.00 88.12 87 PRO A N 1
ATOM 620 C CA . PRO A 1 87 ? 9.055 4.311 5.185 1.00 88.12 87 PRO A CA 1
ATOM 621 C C . PRO A 1 87 ? 9.707 3.201 6.011 1.00 88.12 87 PRO A C 1
ATOM 623 O O . PRO A 1 87 ? 10.627 3.455 6.777 1.00 88.12 87 PRO A O 1
ATOM 626 N N . GLN A 1 88 ? 9.186 1.987 5.910 1.00 89.81 88 GLN A N 1
ATOM 627 C CA . GLN A 1 88 ? 9.779 0.796 6.517 1.00 89.81 88 GLN A CA 1
ATOM 628 C C . GLN A 1 88 ? 10.466 -0.023 5.435 1.00 89.81 88 GLN A C 1
ATOM 630 O O . GLN A 1 88 ? 11.645 -0.340 5.536 1.00 89.81 88 GLN A O 1
ATOM 635 N N . VAL A 1 89 ? 9.728 -0.326 4.367 1.00 91.38 89 VAL A N 1
ATOM 636 C CA . VAL A 1 89 ? 10.228 -1.074 3.215 1.00 91.38 89 VAL A CA 1
ATOM 637 C C . VAL A 1 89 ? 9.589 -0.510 1.957 1.00 91.38 89 VAL A C 1
ATOM 639 O O . VAL A 1 89 ? 8.368 -0.390 1.880 1.00 91.38 89 VAL A O 1
ATOM 642 N N . MET A 1 90 ? 10.402 -0.197 0.956 1.00 91.25 90 MET A N 1
ATOM 643 C CA . MET A 1 90 ? 9.942 0.199 -0.374 1.00 91.25 90 MET A CA 1
ATOM 644 C C . MET A 1 90 ? 10.564 -0.767 -1.371 1.00 91.25 90 MET A C 1
ATOM 646 O O . MET A 1 90 ? 11.784 -0.808 -1.496 1.00 91.25 90 MET A O 1
ATOM 650 N N . ALA A 1 91 ? 9.746 -1.566 -2.046 1.00 91.38 91 ALA A N 1
ATOM 651 C CA . ALA A 1 91 ? 10.201 -2.636 -2.922 1.00 91.38 91 ALA A CA 1
ATOM 652 C C . ALA A 1 91 ? 9.526 -2.566 -4.292 1.00 91.38 91 ALA A C 1
ATOM 654 O O . ALA A 1 91 ? 8.381 -2.130 -4.413 1.00 91.38 91 ALA A O 1
ATOM 655 N N . TRP A 1 92 ? 10.233 -2.980 -5.336 1.00 91.69 92 TRP A N 1
ATOM 656 C CA . TRP A 1 92 ? 9.735 -2.960 -6.706 1.00 91.69 92 TRP A CA 1
ATOM 657 C C . TRP A 1 92 ? 10.382 -4.048 -7.562 1.00 91.69 92 TRP A C 1
ATOM 659 O O . TRP A 1 92 ? 11.481 -4.519 -7.271 1.00 91.69 92 TRP A O 1
ATOM 669 N N . ARG A 1 93 ? 9.713 -4.445 -8.645 1.00 89.56 93 ARG A N 1
ATOM 670 C CA . ARG A 1 93 ? 10.261 -5.377 -9.649 1.00 89.56 93 ARG A CA 1
ATOM 671 C C . ARG A 1 93 ? 9.856 -4.988 -11.066 1.00 89.56 93 ARG A C 1
ATOM 673 O O . ARG A 1 93 ? 9.012 -4.118 -11.249 1.00 89.56 93 ARG A O 1
ATOM 680 N N . ASP A 1 94 ? 10.449 -5.624 -12.070 1.00 84.81 94 ASP A N 1
ATOM 681 C CA . ASP A 1 94 ? 10.091 -5.427 -13.486 1.00 84.81 94 ASP A CA 1
ATOM 682 C C . ASP A 1 94 ? 10.222 -3.964 -13.970 1.00 84.81 94 ASP A C 1
ATOM 684 O O . ASP A 1 94 ? 9.569 -3.540 -14.921 1.00 84.81 94 ASP A O 1
ATOM 688 N N . GLY A 1 95 ? 11.075 -3.174 -13.309 1.00 82.12 95 GLY A N 1
ATOM 689 C CA . GLY A 1 95 ? 11.366 -1.782 -13.642 1.00 82.12 95 GLY A CA 1
ATOM 690 C C . GLY A 1 95 ? 12.770 -1.384 -13.205 1.00 82.12 95 GLY A C 1
ATOM 691 O O . GLY A 1 95 ? 13.336 -1.971 -12.281 1.00 82.12 95 GLY A O 1
ATOM 692 N N . ALA A 1 96 ? 13.338 -0.384 -13.881 1.00 85.81 96 ALA A N 1
ATOM 693 C CA . ALA A 1 96 ? 14.669 0.124 -13.552 1.00 85.81 96 ALA A CA 1
ATOM 694 C C . ALA A 1 96 ? 14.679 0.914 -12.235 1.00 85.81 96 ALA A C 1
ATOM 696 O O . ALA A 1 96 ? 15.707 0.977 -11.568 1.00 85.81 96 ALA A O 1
ATOM 697 N N . THR A 1 97 ? 13.543 1.510 -11.867 1.00 86.62 97 THR A N 1
ATOM 698 C CA . THR A 1 97 ? 13.393 2.349 -10.676 1.00 86.62 97 THR A CA 1
ATOM 699 C C . THR A 1 97 ? 12.031 2.124 -10.016 1.00 86.62 97 THR A C 1
ATOM 701 O O . THR A 1 97 ? 11.137 1.521 -10.623 1.00 86.62 97 THR A O 1
ATOM 704 N N . PHE A 1 98 ? 11.839 2.637 -8.797 1.00 86.69 98 PHE A N 1
ATOM 705 C CA . PHE A 1 98 ? 10.570 2.503 -8.080 1.00 86.69 98 PHE A CA 1
ATOM 706 C C . PHE A 1 98 ? 9.408 3.152 -8.853 1.00 86.69 98 PHE A C 1
ATOM 708 O O . PHE A 1 98 ? 8.347 2.549 -9.008 1.00 86.69 98 PHE A O 1
ATOM 715 N N . ALA A 1 99 ? 9.606 4.349 -9.409 1.00 84.19 99 ALA A N 1
ATOM 716 C CA . ALA A 1 99 ? 8.579 5.098 -10.134 1.00 84.19 99 ALA A CA 1
ATOM 717 C C . ALA A 1 99 ? 8.203 4.480 -11.487 1.00 84.19 99 ALA A C 1
ATOM 719 O O . ALA A 1 99 ? 7.049 4.582 -11.911 1.00 84.19 99 ALA A O 1
ATOM 720 N N . THR A 1 100 ? 9.161 3.844 -12.164 1.00 83.62 100 THR A N 1
ATOM 721 C CA . THR A 1 100 ? 8.954 3.230 -13.488 1.00 83.62 100 THR A CA 1
ATOM 722 C C . THR A 1 100 ? 8.494 1.780 -13.409 1.00 83.62 100 THR A C 1
ATOM 724 O O . THR A 1 100 ? 8.048 1.220 -14.408 1.00 83.62 100 THR A O 1
ATOM 727 N N . SER A 1 101 ? 8.564 1.167 -12.229 1.00 85.25 101 SER A N 1
ATOM 728 C CA . SER A 1 101 ? 8.155 -0.215 -12.034 1.00 85.25 101 SER A CA 1
ATOM 729 C C . SER A 1 101 ? 6.633 -0.393 -12.153 1.00 85.25 101 SER A C 1
ATOM 731 O O . SER A 1 101 ? 5.869 0.390 -11.578 1.00 85.25 101 SER A O 1
ATOM 733 N N . PRO A 1 102 ? 6.155 -1.435 -12.854 1.00 82.31 102 PRO A N 1
ATOM 734 C CA . PRO A 1 102 ? 4.741 -1.791 -12.870 1.00 82.31 102 PRO A CA 1
ATOM 735 C C . PRO A 1 102 ? 4.299 -2.473 -11.570 1.00 82.31 102 PRO A C 1
ATOM 737 O O . PRO A 1 102 ? 3.104 -2.495 -11.290 1.00 82.31 102 PRO A O 1
ATOM 740 N N . VAL A 1 103 ? 5.236 -3.004 -10.770 1.00 86.94 103 VAL A N 1
ATOM 741 C CA . VAL A 1 103 ? 4.943 -3.732 -9.533 1.00 86.94 103 VAL A CA 1
ATOM 742 C C . VAL A 1 103 ? 5.721 -3.176 -8.354 1.00 86.94 103 VAL A C 1
ATOM 744 O O . VAL A 1 103 ? 6.925 -3.399 -8.242 1.00 86.94 103 VAL A O 1
ATOM 747 N N . ARG A 1 104 ? 5.012 -2.503 -7.444 1.00 88.25 104 ARG A N 1
ATOM 748 C CA . ARG A 1 104 ? 5.602 -1.858 -6.269 1.00 88.25 104 ARG A CA 1
ATOM 749 C C . ARG A 1 104 ? 4.882 -2.283 -5.007 1.00 88.25 104 ARG A C 1
ATOM 751 O O . ARG A 1 104 ? 3.674 -2.503 -5.008 1.00 88.25 104 ARG A O 1
ATOM 758 N N . LEU A 1 105 ? 5.640 -2.325 -3.929 1.00 89.31 105 LEU A N 1
ATOM 759 C CA . LEU A 1 105 ? 5.179 -2.498 -2.569 1.00 89.31 105 LEU A CA 1
ATOM 760 C C . LEU A 1 105 ? 5.767 -1.366 -1.730 1.00 89.31 105 LEU A C 1
ATOM 762 O O . LEU A 1 105 ? 6.973 -1.124 -1.749 1.00 89.31 105 LEU A O 1
ATOM 766 N N . SER A 1 106 ? 4.922 -0.710 -0.954 1.00 90.69 106 SER A N 1
ATOM 767 C CA . SER A 1 106 ? 5.336 0.251 0.059 1.00 90.69 106 SER A CA 1
ATOM 768 C C . SER A 1 106 ? 4.793 -0.188 1.399 1.00 90.69 106 SER A C 1
ATOM 770 O O . SER A 1 106 ? 3.611 -0.491 1.513 1.00 90.69 106 SER A O 1
ATOM 772 N N . ILE A 1 107 ? 5.656 -0.214 2.404 1.00 90.25 107 ILE A N 1
ATOM 773 C CA . ILE A 1 107 ? 5.298 -0.406 3.799 1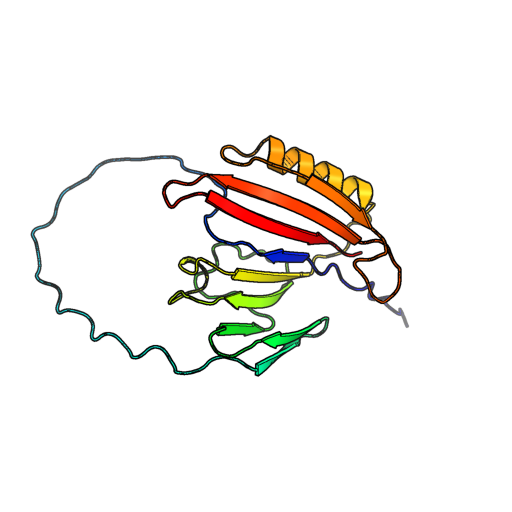.00 90.25 107 ILE A CA 1
ATOM 774 C C . ILE A 1 107 ? 5.714 0.848 4.541 1.00 90.25 107 ILE A C 1
ATOM 776 O O . ILE A 1 107 ? 6.890 1.203 4.554 1.00 90.25 107 ILE A O 1
ATOM 780 N N . MET A 1 108 ? 4.744 1.530 5.136 1.00 89.12 108 MET A N 1
ATOM 781 C CA . MET A 1 108 ? 4.944 2.834 5.764 1.00 89.12 108 MET A CA 1
ATOM 782 C C . MET A 1 108 ? 4.280 2.879 7.129 1.00 89.12 108 MET A C 1
ATOM 784 O O . MET A 1 108 ? 3.224 2.269 7.310 1.00 89.12 108 MET A O 1
ATOM 788 N N . SER A 1 109 ? 4.872 3.647 8.042 1.00 86.75 109 SER A N 1
ATOM 789 C CA . SER A 1 109 ? 4.300 3.946 9.348 1.00 86.75 109 SER A CA 1
ATOM 790 C C . SER A 1 109 ? 4.007 5.428 9.543 1.00 86.75 109 SER A C 1
ATOM 792 O O . SER A 1 109 ? 4.679 6.309 9.003 1.00 86.75 109 SER A O 1
ATOM 794 N N . PHE A 1 110 ? 2.941 5.679 10.301 1.00 84.38 110 PHE A N 1
ATOM 795 C CA . PHE A 1 110 ? 2.373 6.997 10.552 1.00 84.38 110 PHE A CA 1
ATOM 796 C C . PHE A 1 110 ? 2.197 7.185 12.060 1.00 84.38 110 PHE A C 1
ATOM 798 O O . PHE A 1 110 ? 1.870 6.218 12.758 1.00 84.38 110 PHE A O 1
ATOM 805 N N . PRO A 1 111 ? 2.357 8.413 12.581 1.00 81.38 111 PRO A N 1
ATOM 806 C CA . PRO A 1 111 ? 1.931 8.747 13.929 1.00 81.38 111 PRO A CA 1
ATOM 807 C C . PRO A 1 111 ? 0.451 8.411 14.107 1.00 81.38 111 PRO A C 1
ATOM 809 O O . PRO A 1 111 ? -0.390 8.842 13.315 1.00 81.38 111 PRO A O 1
ATOM 812 N N . TRP A 1 112 ? 0.127 7.654 15.153 1.00 75.31 112 TRP A N 1
ATOM 813 C CA . TRP A 1 112 ? -1.259 7.307 15.431 1.00 75.31 112 TRP A CA 1
ATOM 814 C C . TRP A 1 112 ? -2.056 8.559 15.809 1.00 75.31 112 TRP A C 1
ATOM 816 O O . TRP A 1 112 ? -1.732 9.264 16.765 1.00 75.31 112 TRP A O 1
ATOM 826 N N . ASN A 1 113 ? -3.115 8.828 15.050 1.00 76.38 113 ASN A N 1
ATOM 827 C CA . ASN A 1 113 ? -3.991 9.988 15.213 1.00 76.38 113 ASN A CA 1
ATOM 828 C C . ASN A 1 113 ? -5.267 9.676 16.020 1.00 76.38 113 ASN A C 1
ATOM 830 O O . ASN A 1 113 ? -6.173 10.504 16.049 1.00 76.38 113 ASN A O 1
ATOM 834 N N . GLN A 1 114 ? -5.346 8.500 16.658 1.00 79.69 114 GLN A N 1
ATOM 835 C CA . GLN A 1 114 ? -6.521 8.014 17.400 1.00 79.69 114 GLN A CA 1
ATOM 836 C C . GLN A 1 114 ? -7.799 7.863 16.557 1.00 79.69 114 GLN A C 1
ATOM 838 O O . GLN A 1 114 ? -8.894 7.762 17.111 1.00 79.69 114 GLN A O 1
ATOM 843 N N . LEU A 1 115 ? -7.676 7.819 15.226 1.00 79.88 115 LEU A N 1
ATOM 844 C CA . LEU A 1 115 ? -8.806 7.553 14.345 1.00 79.88 115 LEU A CA 1
ATOM 845 C C . LEU A 1 115 ? -9.192 6.063 14.424 1.00 79.88 115 LEU A C 1
ATOM 847 O O . LEU A 1 115 ? -8.302 5.211 14.335 1.00 79.88 115 LEU A O 1
ATOM 851 N N . PRO A 1 116 ? -10.487 5.726 14.582 1.00 87.44 116 PRO A N 1
ATOM 852 C CA . PRO A 1 116 ? -10.958 4.349 14.466 1.00 87.44 116 PRO A CA 1
ATOM 853 C C . PRO A 1 116 ? -10.658 3.770 13.080 1.00 87.44 116 PRO A C 1
ATOM 855 O O . PRO A 1 116 ? -10.709 4.487 12.079 1.00 87.44 116 PRO A O 1
ATOM 858 N N . LEU A 1 117 ? -10.388 2.466 13.014 1.00 86.56 117 LEU A N 1
ATOM 859 C CA . LEU A 1 117 ? -10.043 1.784 11.766 1.00 86.56 117 LEU A CA 1
ATOM 860 C C . LEU A 1 117 ? -11.160 1.880 10.726 1.00 86.56 117 LEU A C 1
ATOM 862 O O . LEU A 1 117 ? -10.898 2.145 9.557 1.00 86.56 117 LEU A O 1
ATOM 866 N N . GLU A 1 118 ? -12.405 1.717 11.154 1.00 89.25 118 GLU A N 1
ATOM 867 C CA . GLU A 1 118 ? -13.585 1.792 10.296 1.00 89.25 118 GLU A CA 1
ATOM 868 C C . GLU A 1 118 ? -13.726 3.187 9.683 1.00 89.25 118 GLU A C 1
ATOM 870 O O . GLU A 1 118 ? -14.018 3.321 8.497 1.00 89.25 118 GLU A O 1
ATOM 875 N N . GLN A 1 119 ? -13.456 4.228 10.477 1.00 86.00 119 GLN A N 1
ATOM 876 C CA . GLN A 1 119 ? -13.478 5.607 10.000 1.00 86.00 119 GLN A CA 1
ATOM 877 C C . GLN A 1 119 ? -12.342 5.860 9.006 1.00 86.00 119 GLN A C 1
ATOM 879 O O . GLN A 1 119 ? -12.571 6.482 7.974 1.00 86.00 119 GLN A O 1
ATOM 884 N N . TYR A 1 120 ? -11.141 5.339 9.273 1.00 85.62 120 TYR A N 1
ATOM 885 C CA . TYR A 1 120 ? -10.021 5.433 8.337 1.00 85.62 120 TYR A CA 1
ATOM 886 C C . TYR A 1 120 ? -10.363 4.796 6.984 1.00 85.62 120 TYR A C 1
ATOM 888 O O . TYR A 1 120 ? -10.135 5.401 5.938 1.00 85.62 120 TYR A O 1
ATOM 896 N N . VAL A 1 121 ? -10.918 3.580 6.997 1.00 87.81 121 VAL A N 1
ATOM 897 C CA . VAL A 1 121 ? -11.293 2.855 5.775 1.00 87.81 121 VAL A CA 1
ATOM 898 C C . VAL A 1 121 ? -12.384 3.606 5.010 1.00 87.81 121 VAL A C 1
ATOM 900 O O . VAL A 1 121 ? -12.264 3.757 3.796 1.00 87.81 121 VAL A O 1
ATOM 903 N N . ALA A 1 122 ? -13.392 4.140 5.703 1.00 87.81 122 ALA A N 1
ATOM 904 C CA . ALA A 1 122 ? -14.453 4.935 5.086 1.00 87.81 122 ALA A CA 1
ATOM 905 C C . ALA A 1 122 ? -13.933 6.253 4.479 1.00 87.81 122 ALA A C 1
ATOM 907 O O . ALA A 1 122 ? -14.344 6.641 3.384 1.00 87.81 122 ALA A O 1
ATOM 908 N N . ASP A 1 123 ? -13.009 6.937 5.158 1.00 87.38 123 ASP A N 1
ATOM 909 C CA . ASP A 1 123 ? -12.398 8.167 4.645 1.00 87.38 123 ASP A CA 1
ATOM 910 C C . ASP A 1 123 ? -11.525 7.886 3.415 1.00 87.38 123 ASP A C 1
ATOM 912 O O . ASP A 1 123 ? -11.557 8.651 2.449 1.00 87.38 123 ASP A O 1
ATOM 916 N N . LEU A 1 124 ? -10.786 6.773 3.416 1.00 86.19 124 LEU A N 1
ATOM 917 C CA . LEU A 1 124 ? -9.998 6.329 2.267 1.00 86.19 124 LEU A CA 1
ATOM 918 C C . LEU A 1 124 ? -10.893 5.961 1.078 1.00 86.19 124 LEU A C 1
ATOM 920 O O . LEU A 1 124 ? -10.628 6.389 -0.043 1.00 86.19 124 LEU A O 1
ATOM 924 N N . GLU A 1 125 ? -11.977 5.221 1.313 1.00 88.25 125 GLU A N 1
ATOM 925 C CA . GLU A 1 125 ? -12.975 4.908 0.286 1.00 88.25 125 GLU A CA 1
ATOM 926 C C . GLU A 1 125 ? -13.551 6.179 -0.334 1.00 88.25 125 GLU A C 1
ATOM 928 O O . GLU A 1 125 ? -13.649 6.296 -1.557 1.00 88.25 125 GLU A O 1
ATOM 933 N N . LYS A 1 126 ? -13.900 7.162 0.499 1.00 86.56 126 LYS A N 1
ATOM 934 C CA . LYS A 1 126 ? -14.405 8.451 0.033 1.00 86.56 126 LYS A CA 1
ATOM 935 C C . LYS A 1 126 ? -13.378 9.179 -0.839 1.00 86.56 126 LYS A C 1
ATOM 937 O O . LYS A 1 126 ? -13.731 9.640 -1.919 1.00 86.56 126 LYS A O 1
ATOM 942 N N . GLN A 1 127 ? -12.120 9.252 -0.406 1.00 86.81 127 GLN A N 1
ATOM 943 C CA . GLN A 1 127 ? -11.046 9.888 -1.180 1.00 86.81 127 GLN A CA 1
ATOM 944 C C . GLN A 1 127 ? -10.813 9.198 -2.530 1.00 86.81 127 GLN A C 1
ATOM 946 O O . GLN A 1 127 ? -10.616 9.869 -3.544 1.00 86.81 127 GLN A O 1
ATOM 951 N N . LEU A 1 128 ? -10.861 7.864 -2.562 1.00 85.69 128 LEU A N 1
ATOM 952 C CA . LEU A 1 128 ? -10.726 7.089 -3.794 1.00 85.69 128 LEU A CA 1
ATOM 953 C C . LEU A 1 128 ? -11.909 7.322 -4.740 1.00 85.69 128 LEU A C 1
ATOM 955 O O . LEU A 1 128 ? -11.689 7.534 -5.925 1.00 85.69 128 LEU A O 1
ATOM 959 N N . ASN A 1 129 ? -13.141 7.380 -4.228 1.00 88.31 129 ASN A N 1
ATOM 960 C CA . ASN A 1 129 ? -14.326 7.700 -5.035 1.00 88.31 129 ASN A CA 1
ATOM 961 C C . ASN A 1 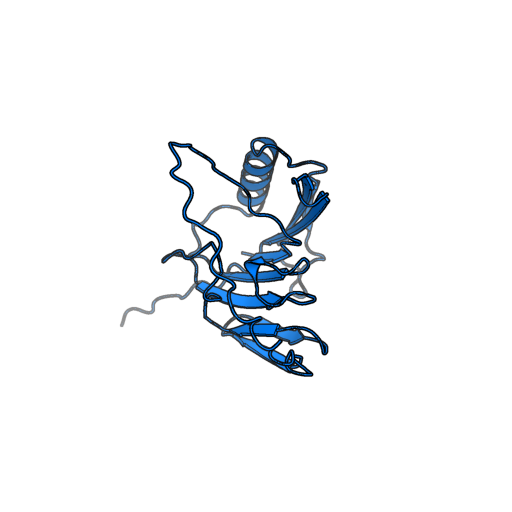129 ? -14.284 9.116 -5.638 1.00 88.31 129 ASN A C 1
ATOM 963 O O . ASN A 1 129 ? -14.862 9.362 -6.694 1.00 88.31 129 ASN A O 1
ATOM 967 N N . GLU A 1 130 ? -13.623 10.061 -4.968 1.00 87.75 130 GLU A N 1
ATOM 968 C CA . GLU A 1 130 ? -13.432 11.431 -5.459 1.00 87.75 130 GLU A CA 1
ATOM 969 C C . GLU A 1 130 ? -12.252 11.550 -6.445 1.00 87.75 130 GLU A C 1
ATOM 971 O O . GLU A 1 130 ? -12.116 12.566 -7.132 1.00 87.75 130 GLU A O 1
ATOM 976 N N . SER A 1 131 ? -11.407 10.519 -6.540 1.00 84.44 131 SER A N 1
ATOM 977 C CA . SER A 1 131 ? -10.222 10.505 -7.396 1.00 84.44 131 SER A CA 1
ATOM 978 C C . SER A 1 131 ? -10.594 10.087 -8.823 1.00 84.44 131 SER A C 1
ATOM 980 O O . SER A 1 131 ? -11.114 8.988 -9.028 1.00 84.44 131 SER A O 1
ATOM 982 N N . PRO A 1 132 ? -10.330 10.917 -9.848 1.00 83.75 132 PRO A N 1
ATOM 983 C CA . PRO A 1 132 ? -10.678 10.533 -11.207 1.00 83.75 132 PRO A CA 1
ATOM 984 C C . PRO A 1 132 ? -9.820 9.350 -11.685 1.00 83.75 132 PRO A C 1
ATOM 986 O O . PRO A 1 132 ? -8.694 9.151 -11.240 1.00 83.75 132 PRO A O 1
ATOM 989 N N . GLY A 1 133 ? -10.387 8.519 -12.560 1.00 84.12 133 GLY A N 1
ATOM 990 C CA . GLY A 1 133 ? -9.731 7.297 -13.037 1.00 84.12 133 GLY A CA 1
ATOM 991 C C . GLY A 1 133 ? -9.720 6.135 -12.038 1.00 84.12 133 GLY A C 1
ATOM 992 O O . GLY A 1 133 ? -9.319 5.046 -12.426 1.00 84.12 133 GLY A O 1
ATOM 993 N N . VAL A 1 134 ? -10.179 6.315 -10.794 1.00 88.19 134 VAL A N 1
ATOM 994 C CA . VAL A 1 134 ? -10.289 5.220 -9.820 1.00 88.19 134 VAL A CA 1
ATOM 995 C C . VAL A 1 134 ? -11.645 4.519 -9.945 1.00 88.19 134 VAL A C 1
ATOM 997 O O . VAL A 1 134 ? -12.683 5.173 -10.059 1.00 88.19 134 VAL A O 1
ATOM 1000 N N . GLY A 1 135 ? -11.642 3.188 -9.921 1.00 89.31 135 GLY A N 1
ATOM 1001 C CA . GLY A 1 135 ? -12.828 2.339 -10.033 1.00 89.31 135 GLY A CA 1
ATOM 1002 C C . GLY A 1 135 ? -12.742 1.081 -9.169 1.00 89.31 135 GLY A C 1
ATOM 1003 O O . GLY A 1 135 ? -11.775 0.881 -8.433 1.00 89.31 135 GLY A O 1
ATOM 1004 N N . ASP A 1 136 ? -13.788 0.250 -9.234 1.00 93.56 136 ASP A N 1
ATOM 1005 C CA . ASP A 1 136 ? -13.862 -1.078 -8.597 1.00 93.56 136 ASP A CA 1
ATOM 1006 C C . ASP A 1 136 ? -13.417 -1.108 -7.123 1.00 93.56 136 ASP A C 1
ATOM 1008 O O . ASP A 1 136 ? -12.726 -2.025 -6.670 1.00 93.56 136 ASP A O 1
ATOM 1012 N N . ILE A 1 137 ? -13.799 -0.072 -6.372 1.00 93.31 137 ILE A N 1
ATOM 1013 C CA . ILE A 1 137 ? -13.396 0.088 -4.977 1.00 93.31 137 ILE A CA 1
ATOM 1014 C C . ILE A 1 137 ? -14.152 -0.928 -4.118 1.00 93.31 137 ILE A C 1
ATOM 1016 O O . ILE A 1 137 ? -15.382 -0.968 -4.115 1.00 93.31 137 ILE A O 1
ATOM 1020 N N . VAL A 1 138 ? -13.411 -1.731 -3.359 1.00 94.38 138 VAL A N 1
ATOM 1021 C CA . VAL A 1 138 ? -13.956 -2.666 -2.372 1.00 94.38 138 VAL A CA 1
ATOM 1022 C C . VAL A 1 138 ? -13.243 -2.446 -1.051 1.00 94.38 138 VAL A C 1
ATOM 1024 O O . VAL A 1 138 ? -12.014 -2.517 -0.984 1.00 94.38 138 VAL A O 1
ATOM 1027 N N . THR A 1 139 ? -14.019 -2.195 -0.002 1.00 93.38 139 THR A N 1
ATOM 1028 C CA . THR A 1 139 ? -13.533 -1.999 1.361 1.00 93.38 139 THR A CA 1
ATOM 1029 C C . THR A 1 139 ? -13.988 -3.123 2.279 1.00 93.38 139 THR A C 1
ATOM 1031 O O . THR A 1 139 ? -15.094 -3.650 2.169 1.00 93.38 139 THR A O 1
ATOM 1034 N N . GLU A 1 140 ? -13.107 -3.523 3.189 1.00 93.19 140 GLU A N 1
ATOM 1035 C CA . GLU A 1 140 ? -13.354 -4.593 4.149 1.00 93.19 140 GLU A CA 1
ATOM 1036 C C . GLU A 1 140 ? -12.589 -4.312 5.444 1.00 93.19 140 GLU A C 1
ATOM 1038 O O . GLU A 1 140 ? -11.440 -3.871 5.416 1.00 93.19 140 GLU A O 1
ATOM 1043 N N . VAL A 1 141 ? -13.205 -4.607 6.589 1.00 92.44 141 VAL A N 1
ATOM 1044 C CA . VAL A 1 141 ? -12.498 -4.751 7.867 1.00 92.44 141 VAL A CA 1
ATOM 1045 C C . VAL A 1 141 ? -12.568 -6.217 8.259 1.00 92.44 141 VAL A C 1
ATOM 1047 O O . VAL A 1 141 ? -13.657 -6.775 8.378 1.00 92.44 141 VAL A O 1
ATOM 1050 N N . SER A 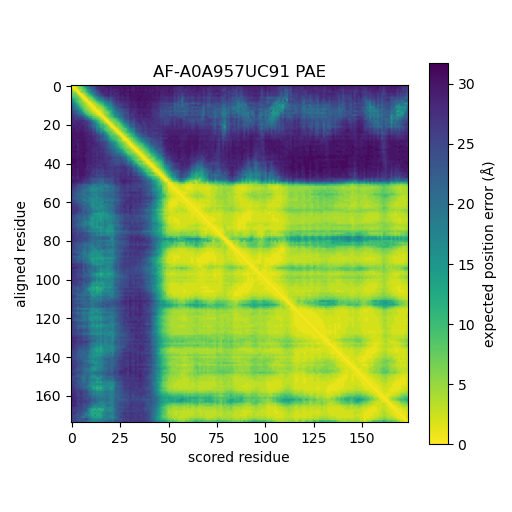1 142 ? -11.409 -6.841 8.447 1.00 91.12 142 SER A N 1
ATOM 1051 C CA . SER A 1 142 ? -11.305 -8.279 8.682 1.00 91.12 142 SER A CA 1
ATOM 1052 C C . SER A 1 142 ? -10.269 -8.604 9.745 1.00 91.12 142 SER A C 1
ATOM 1054 O O . SER A 1 142 ? -9.213 -7.976 9.830 1.00 91.12 142 SER A O 1
ATOM 1056 N N . THR A 1 143 ? -10.569 -9.618 10.550 1.00 90.88 143 THR A N 1
ATOM 1057 C CA . THR A 1 143 ? -9.648 -10.206 11.532 1.00 90.88 143 THR A CA 1
ATOM 1058 C C . THR A 1 143 ? -8.790 -11.319 10.931 1.00 90.88 1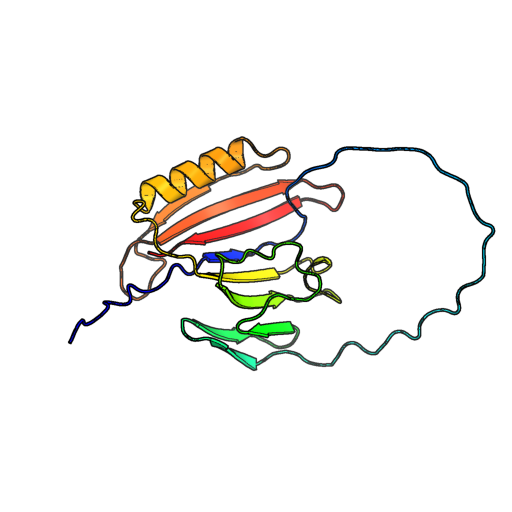43 THR A C 1
ATOM 1060 O O . THR A 1 143 ? -7.897 -11.826 11.597 1.00 90.88 143 THR A O 1
ATOM 1063 N N . GLU A 1 144 ? -9.047 -11.723 9.682 1.00 91.06 144 GLU A N 1
ATOM 1064 C CA . GLU A 1 144 ? -8.313 -12.806 9.007 1.00 91.06 144 GLU A CA 1
ATOM 1065 C C . GLU A 1 144 ? -6.997 -12.330 8.373 1.00 91.06 144 GLU A C 1
ATOM 1067 O O . GLU A 1 144 ? -6.143 -13.135 8.008 1.00 91.06 144 GLU A O 1
ATOM 1072 N N . LEU A 1 145 ? -6.815 -11.014 8.246 1.00 85.00 145 LEU A N 1
ATOM 1073 C CA . LEU A 1 145 ? -5.638 -10.408 7.621 1.00 85.00 145 LEU A CA 1
ATOM 1074 C C . LEU A 1 145 ? -4.427 -10.337 8.558 1.00 85.00 145 LEU A C 1
ATOM 1076 O O . LEU A 1 145 ? -3.302 -10.150 8.091 1.00 85.00 145 LEU A O 1
ATOM 1080 N N . ARG A 1 146 ? -4.642 -10.469 9.871 1.00 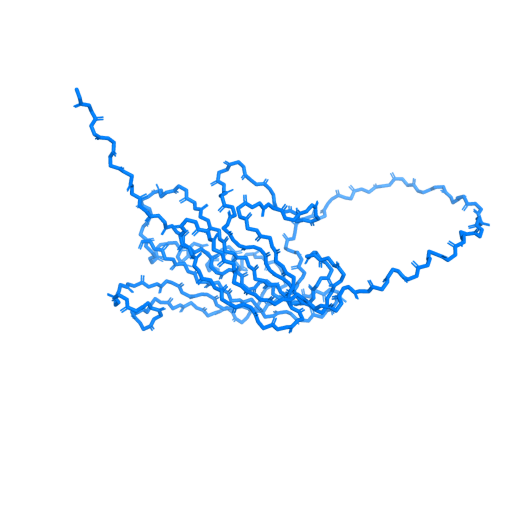83.50 146 ARG A N 1
ATOM 1081 C CA . ARG A 1 146 ? -3.591 -10.400 10.888 1.00 83.50 146 ARG A CA 1
ATOM 1082 C C . ARG A 1 146 ? -3.466 -11.731 11.616 1.00 83.50 146 ARG A C 1
ATOM 1084 O O . ARG A 1 146 ? -4.456 -12.341 12.003 1.00 83.50 146 ARG A O 1
ATOM 1091 N N . GLN A 1 147 ? -2.228 -12.155 11.866 1.00 82.88 147 GLN A N 1
ATOM 1092 C CA . GLN A 1 147 ? -1.956 -13.374 12.640 1.00 82.88 147 GLN A CA 1
ATOM 1093 C C . GLN A 1 147 ? -2.336 -13.239 14.122 1.00 82.88 147 GLN A C 1
ATOM 1095 O O . GLN A 1 147 ? -2.564 -14.244 14.789 1.00 82.88 147 GLN A O 1
ATOM 1100 N N . ASP A 1 148 ? -2.401 -12.009 14.638 1.00 86.69 148 ASP A N 1
ATOM 1101 C CA . ASP A 1 148 ? -2.784 -11.707 16.020 1.00 86.69 148 ASP A CA 1
ATOM 1102 C C . ASP A 1 148 ? -4.311 -11.654 16.236 1.00 86.69 148 ASP A C 1
ATOM 1104 O O . ASP A 1 148 ? -4.762 -11.494 17.370 1.00 86.69 148 ASP A O 1
ATOM 1108 N N . GLY A 1 149 ? -5.112 -11.805 15.172 1.00 88.44 149 GLY A N 1
ATOM 1109 C CA . GLY A 1 149 ? -6.576 -11.767 15.218 1.00 88.44 149 GLY A CA 1
ATOM 1110 C C . GLY A 1 149 ? -7.175 -10.377 15.453 1.00 88.44 149 GLY A C 1
ATOM 1111 O O . GLY A 1 149 ? -8.393 -10.258 15.595 1.00 88.44 149 GLY A O 1
ATOM 1112 N N . LEU A 1 150 ? -6.355 -9.323 15.500 1.00 89.00 150 LEU A N 1
ATOM 1113 C CA . LEU A 1 150 ? -6.843 -7.949 15.552 1.00 89.00 150 LEU A CA 1
ATOM 1114 C C . LEU A 1 150 ? -7.397 -7.534 14.178 1.00 89.00 150 LEU A C 1
ATOM 1116 O O . LEU A 1 150 ? -7.034 -8.117 13.153 1.00 89.00 150 LEU A O 1
ATOM 1120 N N . PRO A 1 151 ? -8.296 -6.541 14.124 1.00 90.38 151 PRO A N 1
ATOM 1121 C CA . PRO A 1 151 ? -8.843 -6.089 12.856 1.00 90.38 151 PRO A CA 1
ATOM 1122 C C . PRO A 1 151 ? -7.779 -5.366 12.014 1.00 90.38 151 PRO A C 1
ATOM 1124 O O . PRO A 1 151 ? -6.922 -4.636 12.529 1.00 90.38 151 PRO A O 1
ATOM 1127 N N . ALA A 1 152 ? -7.858 -5.562 10.701 1.00 90.12 152 ALA A N 1
ATOM 1128 C CA . ALA A 1 152 ? -7.182 -4.755 9.694 1.00 90.12 152 ALA A CA 1
ATOM 1129 C C . ALA A 1 152 ? -8.182 -4.304 8.632 1.00 90.12 152 ALA A C 1
ATOM 1131 O O . ALA A 1 152 ? -9.115 -5.027 8.280 1.00 90.12 152 ALA A O 1
ATOM 1132 N N . GLY A 1 153 ? -7.966 -3.097 8.127 1.00 89.50 153 GLY A N 1
ATOM 1133 C CA . GLY A 1 153 ? -8.712 -2.547 7.010 1.00 89.50 153 GLY A CA 1
ATOM 1134 C C . GLY A 1 153 ? -8.031 -2.936 5.711 1.00 89.50 153 GLY A C 1
ATOM 1135 O O . GLY A 1 153 ? -6.809 -2.842 5.604 1.00 89.50 153 GLY A O 1
ATOM 1136 N N . LYS A 1 154 ? -8.806 -3.347 4.718 1.00 90.06 154 LYS A N 1
ATOM 1137 C CA . LYS A 1 154 ? -8.346 -3.623 3.364 1.00 90.06 154 LYS A CA 1
ATOM 1138 C C . LYS A 1 154 ? -9.185 -2.823 2.386 1.00 90.06 154 LYS A C 1
ATOM 1140 O O . LYS A 1 154 ? -10.408 -2.806 2.476 1.00 90.06 154 LYS A O 1
ATOM 1145 N N . VAL A 1 155 ? -8.510 -2.191 1.439 1.00 89.88 155 VAL A N 1
ATOM 1146 C CA . VAL A 1 155 ? -9.126 -1.475 0.329 1.00 89.88 155 VAL A CA 1
ATOM 1147 C C . VAL A 1 155 ? -8.477 -1.950 -0.961 1.00 89.88 155 VAL A C 1
ATOM 1149 O O . VAL A 1 155 ? -7.253 -1.922 -1.088 1.00 89.88 155 VAL A O 1
ATOM 1152 N N . THR A 1 156 ? -9.281 -2.418 -1.907 1.00 91.69 156 THR A N 1
ATOM 1153 C CA . THR A 1 156 ? -8.835 -2.750 -3.265 1.00 91.69 156 THR A CA 1
ATOM 1154 C C . THR A 1 156 ? -9.502 -1.823 -4.255 1.00 91.69 156 THR A C 1
ATOM 1156 O O . THR A 1 156 ? -10.653 -1.460 -4.045 1.00 91.69 156 THR A O 1
ATOM 1159 N N . TYR A 1 157 ? -8.799 -1.442 -5.312 1.00 88.81 157 TYR A N 1
ATOM 1160 C CA . TYR A 1 157 ? -9.314 -0.527 -6.328 1.00 88.81 157 TYR A CA 1
ATOM 1161 C C . TYR A 1 157 ? -8.571 -0.716 -7.648 1.00 88.81 157 TYR A C 1
ATOM 1163 O O . TYR A 1 157 ? -7.462 -1.258 -7.680 1.00 88.81 157 TYR A O 1
ATOM 1171 N N . THR A 1 158 ? -9.162 -0.229 -8.731 1.00 88.88 158 THR A N 1
ATOM 1172 C CA . THR A 1 158 ? -8.519 -0.086 -10.036 1.00 88.88 158 THR A CA 1
ATOM 1173 C C . THR A 1 158 ? -8.197 1.384 -10.303 1.00 88.88 158 THR A C 1
ATOM 1175 O O . THR A 1 158 ? -8.928 2.265 -9.860 1.00 88.88 158 THR A O 1
ATOM 1178 N N . ILE A 1 159 ? -7.087 1.677 -10.984 1.00 85.12 159 ILE A N 1
ATOM 1179 C CA . ILE A 1 159 ? -6.756 3.017 -11.491 1.00 85.12 159 ILE A CA 1
ATOM 1180 C C . ILE A 1 159 ? -6.534 2.920 -12.998 1.00 85.12 159 ILE A C 1
ATOM 1182 O O . ILE A 1 159 ? -5.608 2.249 -13.448 1.00 85.12 159 ILE A O 1
ATOM 1186 N N . GLU A 1 160 ? -7.340 3.629 -13.774 1.00 81.88 160 GLU A N 1
ATOM 1187 C CA . GLU A 1 160 ? -7.162 3.816 -15.210 1.00 81.88 160 GLU A CA 1
ATOM 1188 C C . GLU A 1 160 ? -6.219 4.984 -15.483 1.00 81.88 160 GLU A C 1
ATOM 1190 O O . GLU A 1 160 ? -6.454 6.113 -15.043 1.00 81.88 160 GLU A O 1
ATOM 1195 N N . THR A 1 161 ? -5.158 4.729 -16.244 1.00 72.62 161 THR A N 1
ATOM 1196 C CA . THR A 1 161 ? -4.189 5.755 -16.648 1.00 72.62 161 THR A CA 1
ATOM 1197 C C . THR A 1 161 ? -3.819 5.623 -18.118 1.00 72.62 161 THR A C 1
ATOM 1199 O O . THR A 1 161 ? -4.114 4.613 -18.755 1.00 72.62 161 THR A O 1
ATOM 1202 N N . ASP A 1 162 ? -3.090 6.604 -18.654 1.00 69.00 162 ASP A N 1
ATOM 1203 C CA . ASP A 1 162 ? -2.605 6.571 -20.042 1.00 69.00 162 ASP A CA 1
ATOM 1204 C C . ASP A 1 162 ? -1.715 5.347 -20.349 1.00 69.00 162 ASP A C 1
ATOM 1206 O O . ASP A 1 162 ? -1.558 4.966 -21.509 1.00 69.00 162 ASP A O 1
ATOM 1210 N N . ALA A 1 163 ? -1.132 4.720 -19.319 1.00 68.31 163 ALA A N 1
ATOM 1211 C CA . ALA A 1 163 ? -0.308 3.517 -19.437 1.00 68.31 163 ALA A CA 1
ATOM 1212 C C . ALA A 1 163 ? -1.104 2.202 -19.286 1.00 68.31 163 ALA A C 1
ATOM 1214 O O . ALA A 1 163 ? -0.530 1.126 -19.465 1.00 68.31 163 ALA A O 1
ATOM 1215 N N . GLY A 1 164 ? -2.400 2.280 -18.966 1.00 74.38 164 GLY A N 1
ATOM 1216 C CA . GLY A 1 164 ? -3.292 1.148 -18.724 1.00 74.38 164 GLY A CA 1
ATOM 1217 C C . GLY A 1 164 ? -3.925 1.152 -17.331 1.00 74.38 164 GLY A C 1
ATOM 1218 O O . GLY A 1 164 ? -3.767 2.101 -16.556 1.00 74.38 164 GLY A O 1
ATOM 1219 N N . ALA A 1 165 ? -4.638 0.061 -17.044 1.00 80.25 165 ALA A N 1
ATOM 1220 C CA . ALA A 1 165 ? -5.319 -0.184 -15.780 1.00 80.25 165 ALA A CA 1
ATOM 1221 C C . ALA A 1 165 ? -4.378 -0.809 -14.741 1.00 80.25 165 ALA A C 1
ATOM 1223 O O . ALA A 1 165 ? -3.673 -1.786 -15.017 1.00 80.25 165 ALA A O 1
ATOM 1224 N N . PHE A 1 166 ? -4.420 -0.287 -13.523 1.00 82.00 166 PHE A N 1
ATOM 1225 C CA . PHE A 1 166 ? -3.622 -0.739 -12.393 1.00 82.00 166 PHE A CA 1
ATOM 1226 C C . PHE A 1 166 ? -4.501 -1.230 -11.256 1.00 82.00 166 PHE A C 1
ATOM 1228 O O . PHE A 1 166 ? -5.545 -0.654 -10.993 1.00 82.00 166 PHE A O 1
ATOM 1235 N N . ASN A 1 167 ? -4.066 -2.282 -10.561 1.00 86.88 167 ASN A N 1
ATOM 1236 C CA . ASN A 1 167 ? -4.772 -2.802 -9.393 1.00 86.88 167 ASN A CA 1
ATOM 1237 C C . ASN A 1 167 ? -4.039 -2.371 -8.124 1.00 86.88 167 ASN A C 1
ATOM 1239 O O . ASN A 1 167 ? -2.890 -2.764 -7.908 1.00 86.88 167 ASN A O 1
ATOM 1243 N N . GLY A 1 168 ? -4.711 -1.592 -7.287 1.00 86.44 168 GLY A N 1
ATOM 1244 C CA . GLY A 1 168 ? -4.229 -1.191 -5.979 1.00 86.44 168 GLY A CA 1
ATOM 1245 C C . GLY A 1 168 ? -4.783 -2.087 -4.882 1.00 86.44 168 GLY A C 1
ATOM 1246 O O . GLY A 1 168 ? -5.968 -2.426 -4.865 1.00 86.44 168 GLY A O 1
ATOM 1247 N N . VAL A 1 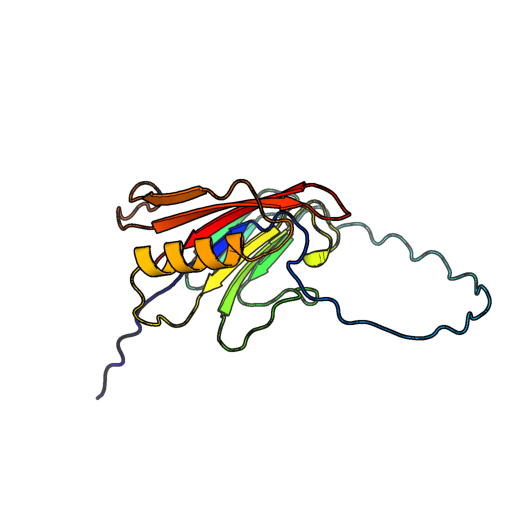169 ? -3.920 -2.452 -3.937 1.00 88.00 169 VAL A N 1
ATOM 1248 C CA . VAL A 1 169 ? -4.328 -3.067 -2.670 1.00 88.00 169 VAL A CA 1
ATOM 1249 C C . VAL A 1 169 ? -3.668 -2.297 -1.541 1.00 88.00 169 VAL A C 1
ATOM 1251 O O . VAL A 1 169 ? -2.442 -2.192 -1.491 1.00 88.00 169 VAL A O 1
ATOM 1254 N N . GLN A 1 170 ? -4.484 -1.776 -0.634 1.00 88.88 170 GLN A N 1
ATOM 1255 C CA . GLN A 1 170 ? -4.047 -1.107 0.579 1.00 88.88 170 GLN A CA 1
ATOM 1256 C C . GLN A 1 170 ? -4.535 -1.883 1.795 1.00 88.88 170 GLN A C 1
ATOM 1258 O O . GLN A 1 170 ? -5.730 -2.131 1.935 1.00 88.88 170 GLN A O 1
ATOM 1263 N N . VAL A 1 171 ? -3.615 -2.246 2.686 1.00 87.56 171 VAL A N 1
ATOM 1264 C CA . VAL A 1 171 ? -3.947 -2.806 4.002 1.00 87.56 171 VAL A CA 1
ATOM 1265 C C . VAL A 1 171 ? -3.479 -1.842 5.074 1.00 87.56 171 VAL A C 1
ATOM 1267 O O . VAL A 1 171 ? -2.353 -1.355 4.996 1.00 87.56 171 VAL A O 1
ATOM 1270 N N . VAL A 1 172 ? -4.331 -1.575 6.059 1.00 86.81 172 VAL A N 1
ATOM 1271 C CA . VAL A 1 172 ? -4.040 -0.700 7.195 1.00 86.81 172 VAL A CA 1
ATOM 1272 C C . VAL A 1 172 ? -4.275 -1.438 8.500 1.00 86.81 172 VAL A C 1
ATOM 1274 O O . VAL A 1 172 ? -5.281 -2.121 8.691 1.00 86.81 172 VAL A O 1
ATOM 1277 N N . MET A 1 173 ? -3.312 -1.273 9.398 1.00 84.75 173 MET A N 1
ATOM 1278 C CA . MET A 1 173 ? -3.300 -1.836 10.741 1.00 84.75 173 MET A CA 1
ATOM 1279 C C . MET A 1 173 ? -3.137 -0.691 11.740 1.00 84.75 173 MET A C 1
ATOM 1281 O O . MET A 1 173 ? -2.520 0.320 11.407 1.00 84.75 173 MET A O 1
ATOM 1285 N N . ILE A 1 174 ? -3.732 -0.836 12.921 1.00 76.75 174 ILE A N 1
ATOM 1286 C CA . ILE A 1 174 ? -3.646 0.092 14.059 1.00 76.75 174 ILE A CA 1
ATOM 1287 C C . ILE A 1 174 ? -3.361 -0.734 15.316 1.00 76.75 174 ILE A C 1
ATOM 1289 O O . ILE A 1 174 ? -3.698 -1.952 15.299 1.00 76.75 174 ILE A O 1
#

pLDDT: mean 71.23, std 23.86, range [24.59, 94.38]

Sequence (174 aa):
MRSWALGIVAVIVLLLLGAGIYLFVGSGPATPPTPTTIPTPAVAPTPEAPGGTASAALVEMTFPAGWQYVVDEWPSDAGMQSPHVTPQVMAWRDGATFATSPVRLSIMSFPWNQLPLEQYVADLEKQLNESPGVGDIVTEVSTELRQDGLPAGKVTYTIETDAGAFNGVQVVMI

Mean predicted aligned error: 13.48 Å